Protein AF-A0A822E1D4-F1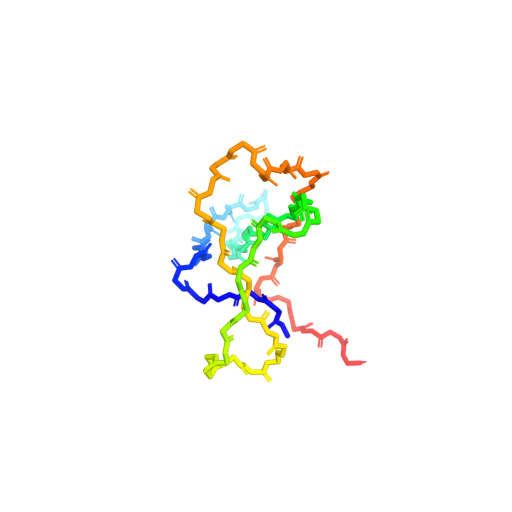 (afdb_monomer_lite)

Sequence (73 aa):
GGAHPQYTRPFYVQLPDRTNKTFRVVFMCRVQPGKFTTHRVPTSTGLIWRVVDPNAVRPYGILVKDEDTPDKI

Secondary structure (DSSP, 8-state):
----GGG--EEEEE-TTS-EEEEEEEEEEEE-TTS-EEE----SSS-EEE---GGGEEEEEEEEEESSSPP--

Foldseek 3Di:
DPDDPVPKDWDWDQDPVRDIWIKIKDWDKQFAPPQWDWDPDPDPDDIDTDGPDPVRIDTDDIDIDTPPDDDDD

pLDDT: mean 77.41, std 12.17, range [44.62, 92.19]

Organism: NCBI:txid392032

Structure (mmCIF, N/CA/C/O backbone):
data_AF-A0A822E1D4-F1
#
_entry.id   AF-A0A822E1D4-F1
#
loop_
_atom_site.group_PDB
_atom_site.id
_atom_site.type_symbol
_atom_site.label_atom_id
_atom_site.label_alt_id
_atom_site.label_comp_id
_atom_site.label_asym_id
_atom_site.label_entity_id
_atom_site.label_seq_id
_atom_site.pdbx_PDB_ins_code
_atom_site.Cartn_x
_atom_site.Cartn_y
_atom_site.Cartn_z
_atom_site.occupancy
_atom_site.B_iso_or_equiv
_atom_site.auth_seq_id
_atom_site.auth_comp_id
_atom_site.auth_asym_id
_atom_site.auth_atom_id
_atom_site.pdbx_PDB_model_num
ATOM 1 N N . GLY A 1 1 ? 9.817 1.151 1.260 1.00 46.31 1 GLY A N 1
ATOM 2 C CA . GLY A 1 1 ? 8.703 0.859 0.333 1.00 46.31 1 GLY A CA 1
ATOM 3 C C . GLY A 1 1 ? 7.527 0.337 1.132 1.00 46.31 1 GLY A C 1
ATOM 4 O O . GLY A 1 1 ? 7.678 -0.680 1.787 1.00 46.31 1 GLY A O 1
ATOM 5 N N . GLY A 1 2 ? 6.407 1.065 1.159 1.00 49.22 2 GLY A N 1
ATOM 6 C CA . GLY A 1 2 ? 5.297 0.848 2.105 1.00 49.22 2 GLY A CA 1
ATOM 7 C C . GLY A 1 2 ? 4.147 -0.042 1.616 1.00 49.22 2 GLY A C 1
ATOM 8 O O . GLY A 1 2 ? 3.064 0.027 2.184 1.00 49.22 2 GLY A O 1
ATOM 9 N N . ALA A 1 3 ? 4.339 -0.839 0.562 1.00 55.84 3 ALA A N 1
ATOM 10 C CA . ALA A 1 3 ? 3.279 -1.673 -0.000 1.00 55.84 3 ALA A CA 1
ATOM 11 C C . ALA A 1 3 ? 3.535 -3.160 0.281 1.00 55.84 3 ALA A C 1
ATOM 13 O O . ALA A 1 3 ? 4.622 -3.669 0.014 1.00 55.84 3 ALA A O 1
ATOM 14 N N . HIS A 1 4 ? 2.536 -3.855 0.825 1.00 60.81 4 HIS A N 1
ATOM 15 C CA . HIS A 1 4 ? 2.629 -5.284 1.115 1.00 60.81 4 HIS A CA 1
ATOM 16 C C . HIS A 1 4 ? 2.444 -6.113 -0.179 1.00 60.81 4 HIS A C 1
ATOM 18 O O . HIS A 1 4 ? 1.477 -5.867 -0.912 1.00 60.81 4 HIS A O 1
ATOM 24 N N . PRO A 1 5 ? 3.298 -7.120 -0.461 1.00 64.19 5 PRO A N 1
ATOM 25 C CA 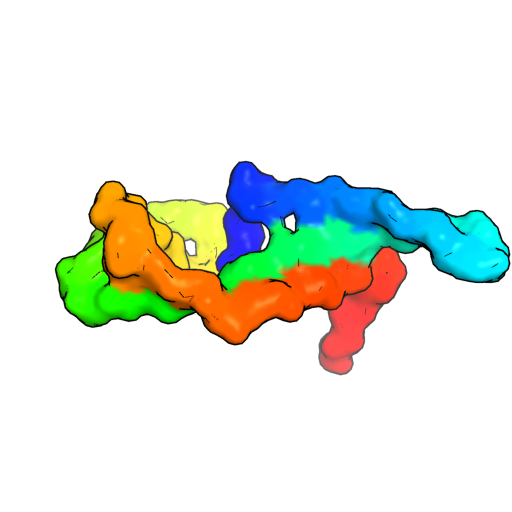. PRO A 1 5 ? 3.269 -7.879 -1.720 1.00 64.19 5 PRO A CA 1
ATOM 26 C C . PRO A 1 5 ? 1.933 -8.568 -2.017 1.00 64.19 5 PRO A C 1
ATOM 28 O O . PRO A 1 5 ? 1.535 -8.672 -3.165 1.00 64.19 5 PRO A O 1
ATOM 31 N N . GLN A 1 6 ? 1.191 -8.988 -0.989 1.00 61.94 6 GLN A N 1
ATOM 32 C CA . GLN A 1 6 ? -0.117 -9.636 -1.175 1.00 61.94 6 GLN A CA 1
ATOM 33 C C . GLN A 1 6 ? -1.189 -8.707 -1.772 1.00 61.94 6 GLN A C 1
ATOM 35 O O . GLN A 1 6 ? -2.128 -9.183 -2.401 1.00 61.94 6 GLN A O 1
ATOM 40 N N . TYR A 1 7 ? -1.066 -7.392 -1.565 1.00 64.06 7 TYR A N 1
ATOM 41 C CA 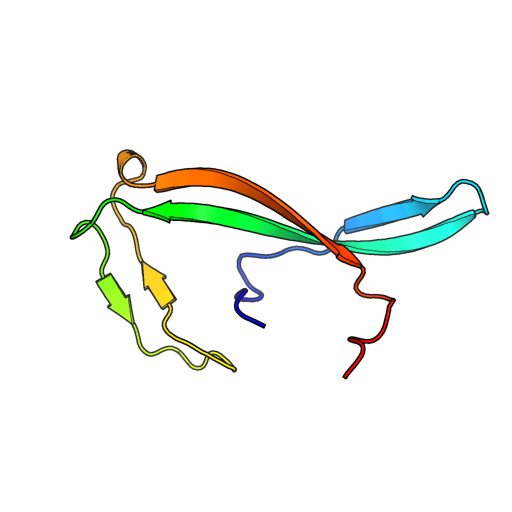. TYR A 1 7 ? -2.059 -6.402 -2.003 1.00 64.06 7 TYR A CA 1
ATOM 42 C C . TYR A 1 7 ? -1.568 -5.559 -3.182 1.00 64.06 7 TYR A C 1
ATOM 44 O O . TYR A 1 7 ? -2.201 -4.573 -3.548 1.00 64.06 7 TYR A O 1
ATOM 52 N N . THR A 1 8 ? -0.435 -5.934 -3.775 1.00 68.19 8 THR A N 1
ATOM 53 C CA . THR A 1 8 ? 0.105 -5.286 -4.969 1.00 68.19 8 THR A CA 1
ATOM 54 C C . THR A 1 8 ? 0.443 -6.344 -6.005 1.00 68.19 8 THR A C 1
ATOM 56 O O . THR A 1 8 ? 1.083 -7.341 -5.695 1.00 68.19 8 THR A O 1
ATO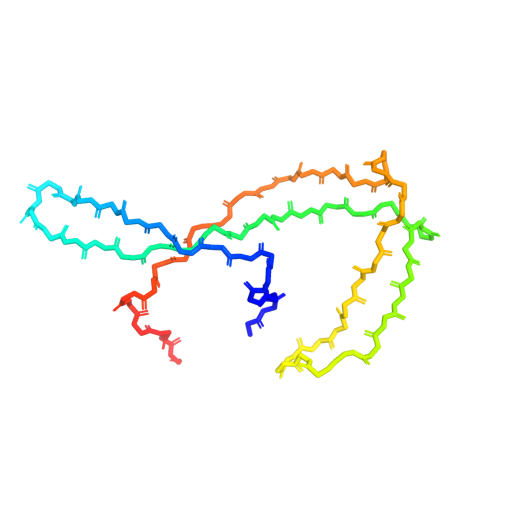M 59 N N . ARG A 1 9 ? 0.001 -6.147 -7.249 1.00 70.62 9 ARG A N 1
ATOM 60 C CA . ARG A 1 9 ? 0.307 -7.060 -8.354 1.00 70.62 9 ARG A CA 1
ATOM 61 C C . ARG A 1 9 ? 1.033 -6.285 -9.453 1.00 70.62 9 ARG A C 1
ATOM 63 O O . ARG A 1 9 ? 0.565 -5.198 -9.802 1.00 70.62 9 ARG A O 1
ATOM 70 N N . PRO A 1 10 ? 2.155 -6.802 -9.979 1.00 79.88 10 PRO A N 1
ATOM 71 C CA . PRO A 1 10 ? 2.785 -6.205 -11.142 1.00 79.88 10 PRO A CA 1
ATOM 72 C C . PRO A 1 10 ? 1.917 -6.409 -12.390 1.00 79.88 10 PRO A C 1
ATOM 74 O O . PRO A 1 10 ? 1.189 -7.400 -12.500 1.00 79.88 10 PRO A O 1
ATOM 77 N N . PHE A 1 11 ? 2.008 -5.478 -13.332 1.00 82.06 11 PHE A N 1
ATOM 78 C CA . PHE A 1 11 ? 1.395 -5.580 -14.651 1.00 82.06 11 PHE A CA 1
ATOM 79 C C . PHE A 1 11 ? 2.385 -5.157 -15.733 1.00 82.06 11 PHE A C 1
ATOM 81 O O . PHE A 1 11 ? 3.301 -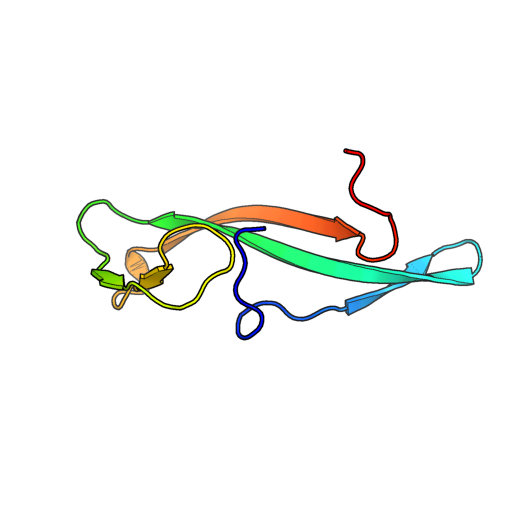4.372 -15.483 1.00 82.06 11 PHE A O 1
ATOM 88 N N . TYR A 1 12 ? 2.191 -5.703 -16.931 1.00 84.69 12 TYR A N 1
ATOM 89 C CA . TYR A 1 12 ? 3.077 -5.488 -18.066 1.00 84.69 12 TYR A CA 1
ATOM 90 C C . TYR A 1 12 ? 2.447 -4.509 -19.043 1.00 84.69 12 TYR A C 1
ATOM 92 O O . TYR A 1 12 ? 1.268 -4.635 -19.383 1.00 84.69 12 TYR A O 1
ATOM 100 N N . VAL A 1 13 ? 3.245 -3.561 -19.513 1.00 83.69 13 VAL A N 1
ATOM 101 C CA . VAL A 1 13 ? 2.867 -2.656 -20.597 1.00 83.69 13 VAL A CA 1
ATOM 102 C C . VAL A 1 13 ? 3.951 -2.723 -21.656 1.00 83.69 13 VAL A C 1
ATOM 104 O O . VAL A 1 13 ? 5.131 -2.542 -21.355 1.00 83.69 13 VAL A O 1
ATOM 107 N N . GLN A 1 14 ? 3.545 -2.980 -22.895 1.00 84.00 14 GLN A N 1
ATOM 108 C CA . GLN A 1 14 ? 4.431 -2.835 -24.038 1.00 84.00 14 GLN A CA 1
ATOM 109 C C . GLN A 1 14 ? 4.444 -1.365 -24.455 1.00 84.00 14 GLN A C 1
ATOM 111 O O . GLN A 1 14 ? 3.398 -0.785 -24.758 1.00 84.00 14 GLN A O 1
ATOM 116 N N . LEU A 1 15 ? 5.621 -0.753 -24.430 1.00 82.12 15 LEU A N 1
ATOM 117 C CA . LEU A 1 15 ? 5.818 0.623 -24.859 1.00 82.12 15 LEU A CA 1
ATOM 118 C C . LEU A 1 15 ? 5.877 0.721 -26.397 1.00 82.12 15 LEU A C 1
ATOM 120 O O . LEU A 1 15 ? 6.108 -0.284 -27.077 1.00 82.12 15 LEU A O 1
ATOM 124 N N . PRO A 1 16 ? 5.695 1.926 -26.976 1.00 83.56 16 PRO A N 1
ATOM 125 C CA . PRO A 1 16 ? 5.735 2.126 -28.429 1.00 83.56 16 PRO A CA 1
ATOM 126 C C . PRO A 1 16 ? 7.051 1.699 -29.098 1.00 83.56 16 PRO A C 1
ATOM 128 O O . PRO A 1 16 ? 7.059 1.347 -30.275 1.00 83.56 16 PRO A O 1
ATOM 131 N N . ASP A 1 17 ? 8.155 1.682 -28.350 1.00 88.25 17 ASP A N 1
ATOM 132 C CA . ASP A 1 17 ? 9.476 1.213 -28.788 1.00 88.25 17 ASP A CA 1
ATOM 133 C C . ASP A 1 17 ? 9.642 -0.321 -28.716 1.00 88.25 17 ASP A C 1
ATOM 135 O O . ASP A 1 17 ? 10.740 -0.840 -28.911 1.00 88.25 17 ASP A O 1
ATOM 139 N N . ARG A 1 18 ? 8.547 -1.055 -28.468 1.00 80.75 18 ARG A N 1
ATOM 140 C CA . ARG A 1 18 ? 8.480 -2.515 -28.278 1.00 80.75 18 ARG A CA 1
ATOM 141 C C . ARG A 1 18 ? 9.208 -3.033 -27.040 1.00 80.75 18 ARG A C 1
ATOM 143 O O . ARG A 1 18 ? 9.352 -4.250 -26.904 1.00 80.75 18 ARG A O 1
ATOM 150 N N . THR A 1 19 ? 9.618 -2.164 -26.122 1.00 83.38 19 THR A N 1
ATOM 151 C CA . THR A 1 19 ? 10.120 -2.601 -24.819 1.00 83.38 19 THR A CA 1
ATOM 152 C C . THR A 1 19 ? 8.958 -3.012 -23.918 1.00 83.38 19 THR A C 1
ATOM 154 O O . THR A 1 19 ? 7.883 -2.410 -23.937 1.00 83.38 19 THR A O 1
ATOM 157 N N . ASN A 1 20 ? 9.156 -4.073 -23.137 1.00 83.69 20 ASN A N 1
ATOM 158 C CA . ASN A 1 20 ? 8.207 -4.472 -22.105 1.00 83.69 20 ASN A CA 1
ATOM 159 C C . ASN A 1 20 ? 8.643 -3.841 -20.793 1.00 83.69 20 ASN A C 1
ATOM 161 O O . ASN A 1 20 ? 9.789 -4.028 -20.386 1.00 83.69 20 ASN A O 1
ATOM 165 N N . LYS A 1 21 ? 7.722 -3.137 -20.139 1.00 84.38 21 LYS A N 1
ATOM 166 C CA . LYS A 1 21 ? 7.935 -2.599 -18.801 1.00 84.38 21 LYS A CA 1
ATOM 167 C C . LYS A 1 21 ? 7.014 -3.238 -17.781 1.00 84.38 21 LYS A C 1
ATOM 169 O O . LYS A 1 21 ? 5.834 -3.486 -18.055 1.00 84.38 21 LYS A O 1
ATOM 174 N N . THR A 1 22 ? 7.563 -3.465 -16.599 1.00 86.31 22 THR A N 1
ATOM 175 C CA . THR A 1 22 ? 6.861 -3.963 -15.426 1.00 86.31 22 THR A CA 1
ATOM 176 C C . THR A 1 22 ? 6.525 -2.794 -14.523 1.00 86.31 22 THR A C 1
ATOM 178 O O . THR A 1 22 ? 7.391 -2.060 -14.052 1.00 86.31 22 THR A O 1
ATOM 181 N N . PHE A 1 23 ? 5.240 -2.642 -14.242 1.00 84.25 23 PHE A N 1
ATOM 182 C CA . PHE A 1 23 ? 4.748 -1.605 -13.357 1.00 84.25 23 PHE A CA 1
ATOM 183 C C . PHE A 1 23 ? 4.027 -2.206 -12.162 1.00 84.25 23 PHE A C 1
ATOM 185 O O . PHE A 1 23 ? 3.410 -3.267 -12.253 1.00 84.25 23 PHE A O 1
ATOM 192 N N . ARG A 1 24 ? 4.038 -1.490 -11.041 1.00 83.69 24 ARG A N 1
ATOM 193 C CA . ARG A 1 24 ? 3.222 -1.792 -9.865 1.00 83.69 24 ARG A CA 1
ATOM 194 C C . ARG A 1 24 ? 2.286 -0.634 -9.570 1.00 83.69 24 ARG A C 1
ATOM 196 O O . ARG A 1 24 ? 2.715 0.511 -9.442 1.00 83.69 24 ARG A O 1
ATOM 203 N N . VAL A 1 25 ? 1.003 -0.947 -9.413 1.00 81.44 25 VAL A N 1
ATOM 204 C CA . VAL A 1 25 ? 0.013 0.023 -8.938 1.00 81.44 25 VAL A CA 1
ATOM 205 C C . VAL A 1 25 ? 0.085 0.118 -7.418 1.00 81.44 25 VAL A C 1
ATOM 207 O O . VAL A 1 25 ? 0.028 -0.896 -6.720 1.00 81.44 25 VAL A O 1
ATOM 210 N N . VAL A 1 26 ? 0.162 1.342 -6.905 1.00 79.38 26 VAL A N 1
ATOM 211 C CA . VAL A 1 26 ? 0.035 1.649 -5.481 1.00 79.38 26 VAL A CA 1
ATOM 212 C C . VAL A 1 26 ? -1.150 2.590 -5.302 1.00 79.38 26 VAL A C 1
ATOM 214 O O . VAL A 1 26 ? -1.114 3.751 -5.712 1.00 79.38 26 VAL A O 1
ATOM 217 N N . PHE A 1 27 ? -2.214 2.083 -4.681 1.00 79.25 27 PHE A N 1
ATOM 218 C CA . PHE A 1 27 ? -3.373 2.895 -4.326 1.00 79.25 27 PHE A CA 1
ATOM 219 C C . PHE A 1 27 ? -3.070 3.719 -3.082 1.00 79.25 27 PHE A C 1
ATOM 221 O O . PHE A 1 27 ? -2.680 3.186 -2.042 1.00 79.25 27 PHE A O 1
ATOM 228 N N . MET A 1 28 ? -3.286 5.023 -3.188 1.00 81.69 28 MET A N 1
ATOM 229 C CA . MET A 1 28 ? -3.232 5.921 -2.049 1.00 81.69 28 MET A CA 1
ATOM 230 C C . MET A 1 28 ? -4.651 6.123 -1.522 1.00 81.69 28 MET A C 1
ATOM 232 O O . MET A 1 28 ? -5.546 6.576 -2.244 1.00 81.69 28 MET A O 1
ATOM 236 N N . CYS A 1 29 ? -4.855 5.787 -0.251 1.00 86.69 29 CYS A N 1
ATOM 237 C CA . CYS A 1 29 ? -6.157 5.838 0.404 1.00 86.69 29 CYS A CA 1
ATOM 238 C C . CYS A 1 29 ? -6.118 6.749 1.632 1.00 86.69 29 CYS A C 1
ATOM 240 O O . CYS A 1 29 ? -5.144 6.753 2.384 1.00 86.69 29 CYS A O 1
ATOM 242 N N . ARG A 1 30 ? -7.202 7.494 1.861 1.00 88.00 30 ARG A N 1
ATOM 243 C CA . ARG A 1 30 ? -7.489 8.130 3.149 1.00 88.00 30 ARG A CA 1
ATOM 244 C C . ARG A 1 30 ? -8.359 7.182 3.957 1.00 88.00 30 ARG A C 1
ATOM 246 O O . ARG A 1 30 ? -9.326 6.632 3.432 1.00 88.00 30 ARG A O 1
ATOM 253 N N . VAL A 1 31 ? -8.008 7.011 5.224 1.00 88.62 31 VAL A N 1
ATOM 254 C CA . VAL A 1 31 ? -8.771 6.205 6.176 1.00 88.62 31 VAL A CA 1
ATOM 255 C C . VAL A 1 31 ? -9.374 7.139 7.217 1.00 88.62 31 VAL A C 1
ATOM 257 O O . VAL A 1 31 ? -8.686 8.033 7.712 1.00 88.62 31 VAL A O 1
ATOM 260 N N . GLN A 1 32 ? -10.656 6.958 7.538 1.00 92.19 32 GLN A N 1
ATOM 261 C CA . GLN A 1 32 ? -11.321 7.737 8.580 1.00 92.19 32 GLN A CA 1
ATOM 262 C C . GLN A 1 32 ? -10.602 7.550 9.934 1.00 92.19 32 GLN A C 1
ATOM 264 O O . GLN A 1 32 ? -10.334 6.411 10.334 1.00 92.19 32 GLN A O 1
ATOM 269 N N . PRO A 1 33 ? -10.310 8.637 10.676 1.00 88.81 33 PRO A N 1
ATOM 270 C CA . PRO A 1 33 ? -9.686 8.543 11.993 1.00 88.81 33 PRO A CA 1
ATOM 271 C C . PRO A 1 33 ? -10.468 7.632 12.948 1.00 88.81 33 PRO A C 1
ATOM 273 O O . PRO A 1 33 ? -11.696 7.678 12.998 1.00 88.81 33 PRO A O 1
ATOM 276 N N . GLY A 1 34 ? -9.756 6.781 13.693 1.00 88.88 34 GLY A N 1
ATOM 277 C CA . GLY A 1 34 ? -10.353 5.846 14.656 1.00 88.88 34 GLY A CA 1
ATOM 278 C C . GLY A 1 34 ? -11.073 4.636 14.043 1.00 88.88 34 GLY A C 1
ATOM 279 O O . GLY A 1 34 ? -11.549 3.780 14.782 1.00 88.88 34 GLY A O 1
ATOM 280 N N . LYS A 1 35 ? -11.141 4.520 12.709 1.00 91.06 35 LYS A N 1
ATOM 281 C CA . LYS A 1 35 ? -11.757 3.384 11.998 1.00 91.06 35 LYS A CA 1
ATOM 282 C C . LYS A 1 35 ? -10.719 2.405 11.4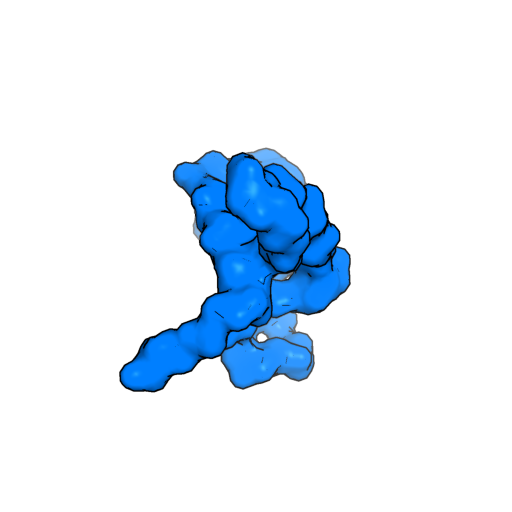37 1.00 91.06 35 LYS A C 1
ATOM 284 O O . LYS A 1 35 ? -10.897 1.848 10.359 1.00 91.06 35 LYS A O 1
ATOM 289 N N . PHE A 1 36 ? -9.626 2.190 12.163 1.00 89.44 36 PHE A N 1
ATOM 290 C CA . PHE A 1 36 ? -8.586 1.230 11.801 1.00 89.44 36 PHE A CA 1
ATOM 291 C C . PHE A 1 36 ? -7.959 0.599 13.045 1.00 89.44 36 PHE A C 1
ATOM 293 O O . PHE A 1 36 ? -7.943 1.202 14.116 1.00 89.44 36 PHE A O 1
ATOM 300 N N . THR A 1 37 ? -7.401 -0.599 12.892 1.00 85.12 37 THR A N 1
ATOM 301 C CA . THR A 1 37 ? -6.506 -1.223 13.874 1.00 85.12 37 THR A CA 1
ATOM 302 C C . THR A 1 37 ? -5.090 -1.271 13.315 1.00 85.12 37 THR A C 1
ATOM 304 O O . THR A 1 37 ? -4.890 -1.387 12.105 1.00 85.12 37 THR A O 1
ATOM 307 N N . THR A 1 38 ? -4.083 -1.167 14.179 1.00 81.44 38 THR A N 1
ATOM 308 C CA . THR A 1 38 ? -2.676 -1.276 13.777 1.00 81.44 38 THR A CA 1
ATOM 309 C C . THR A 1 38 ? -2.136 -2.651 14.143 1.00 81.44 38 THR A C 1
ATOM 311 O O . THR A 1 38 ? -2.392 -3.170 15.228 1.00 81.44 38 THR A O 1
ATOM 314 N N . HIS A 1 39 ? -1.383 -3.260 13.229 1.00 71.69 39 HIS A N 1
ATOM 315 C CA . HIS A 1 39 ? -0.719 -4.538 13.465 1.00 71.69 39 HIS A CA 1
ATOM 316 C C . HIS A 1 39 ? 0.777 -4.402 13.176 1.00 71.69 39 HIS A C 1
ATOM 318 O O . HIS A 1 39 ? 1.176 -3.850 12.146 1.00 71.69 39 HIS A O 1
ATOM 324 N N . ARG A 1 40 ? 1.611 -4.932 14.078 1.00 61.66 40 ARG A N 1
ATOM 325 C CA . ARG A 1 40 ? 3.040 -5.132 13.818 1.00 61.66 40 ARG A CA 1
ATOM 326 C C . ARG A 1 40 ? 3.199 -6.434 13.040 1.00 61.66 40 ARG A C 1
ATOM 328 O O . ARG A 1 40 ? 3.211 -7.514 13.616 1.00 61.66 40 ARG A O 1
ATOM 335 N N . VAL A 1 41 ? 3.251 -6.315 11.724 1.00 62.75 41 VAL A N 1
ATOM 336 C CA . VAL A 1 41 ? 3.601 -7.401 10.797 1.00 62.75 41 VAL A CA 1
ATOM 337 C C . VAL A 1 41 ? 5.049 -7.156 10.354 1.00 62.75 41 VAL A C 1
ATOM 339 O O . VAL A 1 41 ? 5.468 -5.995 10.375 1.00 62.75 41 VAL A O 1
ATOM 342 N N . PRO A 1 42 ? 5.830 -8.182 9.966 1.00 58.09 42 PRO A N 1
ATOM 343 C CA . PRO A 1 42 ? 7.150 -7.993 9.363 1.00 58.09 42 PRO A CA 1
ATOM 344 C C . PRO A 1 42 ? 7.038 -7.281 8.005 1.00 58.09 42 PRO A C 1
ATOM 346 O O . PRO A 1 42 ? 7.108 -7.883 6.939 1.00 58.09 42 PRO A O 1
ATOM 349 N N . THR A 1 43 ? 6.833 -5.969 8.042 1.00 58.03 43 THR A N 1
ATOM 350 C CA . THR A 1 43 ? 7.039 -5.081 6.903 1.00 58.03 43 THR A CA 1
ATOM 351 C C . THR A 1 43 ? 8.455 -4.549 6.970 1.00 58.03 43 THR A C 1
ATOM 353 O O . THR A 1 43 ? 8.915 -4.178 8.048 1.00 58.03 43 THR A O 1
ATOM 356 N N . SER A 1 44 ? 9.118 -4.432 5.822 1.00 57.97 44 SER A N 1
ATOM 357 C CA . SER A 1 44 ? 10.452 -3.831 5.724 1.00 57.97 44 SER A CA 1
ATOM 358 C C . SER A 1 44 ? 10.511 -2.402 6.285 1.00 57.97 44 SER A C 1
ATOM 360 O O . SER A 1 44 ? 11.574 -1.966 6.705 1.00 57.97 44 SER A O 1
ATOM 362 N N . THR A 1 45 ? 9.381 -1.679 6.311 1.00 60.88 45 THR A N 1
ATOM 363 C CA . THR A 1 45 ? 9.232 -0.343 6.916 1.00 60.88 45 THR A CA 1
ATOM 364 C C . THR A 1 45 ? 7.764 -0.064 7.283 1.00 60.88 45 THR A C 1
ATOM 366 O O . THR A 1 45 ? 6.912 -0.169 6.401 1.00 60.88 45 THR A O 1
ATOM 369 N N . GLY A 1 46 ? 7.481 0.393 8.513 1.00 65.31 46 GLY A N 1
ATOM 370 C CA . GLY A 1 46 ? 6.189 0.994 8.900 1.00 65.31 46 GLY A CA 1
ATOM 371 C C . GLY A 1 46 ? 5.230 0.117 9.726 1.00 65.31 46 GLY A C 1
ATOM 372 O O . GLY A 1 46 ? 5.625 -0.885 10.314 1.00 65.31 46 GLY A O 1
ATOM 373 N N . LEU A 1 47 ? 3.963 0.549 9.809 1.00 66.81 47 LEU A N 1
ATOM 374 C CA . LEU A 1 47 ? 2.840 -0.170 10.433 1.00 66.81 47 LEU A CA 1
ATOM 375 C C . LEU A 1 47 ? 1.800 -0.513 9.363 1.00 66.81 47 LEU A C 1
ATOM 377 O O . LEU A 1 47 ? 1.519 0.315 8.499 1.00 66.81 47 LEU A O 1
ATOM 381 N N . ILE A 1 48 ? 1.174 -1.689 9.461 1.00 76.31 48 ILE A N 1
ATOM 382 C CA . ILE A 1 48 ? 0.008 -2.020 8.633 1.00 76.31 48 ILE A CA 1
ATOM 383 C C . ILE A 1 48 ? -1.256 -1.584 9.367 1.00 76.31 48 ILE A C 1
ATOM 385 O O . ILE A 1 48 ? -1.458 -1.922 10.538 1.00 76.31 48 ILE A O 1
ATOM 389 N N . TRP A 1 49 ? -2.117 -0.852 8.664 1.00 82.44 49 TRP A N 1
ATOM 390 C CA . TRP A 1 49 ? -3.460 -0.523 9.129 1.00 82.44 49 TRP A CA 1
ATOM 391 C C . TRP A 1 49 ? -4.450 -1.524 8.550 1.00 82.44 49 TRP A C 1
ATOM 393 O O . TRP A 1 49 ? -4.463 -1.769 7.344 1.00 82.44 49 TRP A O 1
ATOM 403 N N . ARG A 1 50 ? -5.293 -2.093 9.407 1.00 84.69 50 ARG A N 1
ATOM 404 C CA . ARG A 1 50 ? -6.421 -2.922 8.999 1.00 84.69 50 ARG A CA 1
ATOM 405 C C . ARG A 1 50 ? -7.702 -2.128 9.181 1.00 84.69 50 ARG A C 1
ATOM 407 O O . ARG A 1 50 ? -7.954 -1.574 10.248 1.00 84.69 50 ARG A O 1
ATOM 414 N N . VAL A 1 51 ? -8.513 -2.097 8.134 1.00 86.62 51 VAL A N 1
ATOM 415 C CA . VAL A 1 51 ? -9.823 -1.447 8.130 1.00 86.62 51 VAL A CA 1
ATOM 416 C C . VAL A 1 51 ? -10.868 -2.526 7.885 1.00 86.62 51 VAL A C 1
ATOM 418 O O . VAL A 1 51 ? -10.729 -3.312 6.952 1.00 86.62 51 VAL A O 1
ATOM 421 N N . VAL A 1 52 ? -11.873 -2.602 8.758 1.00 87.38 52 VAL A N 1
ATOM 422 C CA . VAL A 1 52 ? -12.971 -3.581 8.651 1.00 87.38 52 VAL A CA 1
ATOM 423 C C . VAL A 1 52 ? -14.172 -2.977 7.921 1.00 87.38 52 VAL A C 1
ATOM 425 O O . VAL A 1 52 ? -14.836 -3.673 7.162 1.00 87.38 52 VAL A O 1
ATOM 428 N N . ASP A 1 53 ? -14.431 -1.682 8.127 1.00 87.75 53 ASP A N 1
ATOM 429 C CA . ASP A 1 53 ? -15.533 -0.961 7.490 1.00 87.75 53 ASP A CA 1
ATOM 430 C C . ASP A 1 53 ? -15.103 -0.411 6.115 1.00 87.75 53 ASP A C 1
ATOM 432 O O . ASP A 1 53 ? -14.288 0.517 6.061 1.00 87.75 53 ASP A O 1
ATOM 436 N N . PRO A 1 54 ? -15.640 -0.924 4.993 1.00 85.62 54 PRO A N 1
ATOM 437 C CA . PRO A 1 54 ? -15.273 -0.450 3.660 1.00 85.62 54 PRO A CA 1
ATOM 438 C C . PRO A 1 54 ? -15.642 1.022 3.425 1.00 85.62 54 PRO A C 1
ATOM 440 O O . PRO A 1 54 ? -15.010 1.688 2.605 1.00 85.62 54 PRO A O 1
ATOM 443 N N . ASN A 1 55 ? -16.611 1.572 4.164 1.00 90.62 55 ASN A N 1
ATOM 444 C CA . ASN A 1 55 ? -16.998 2.978 4.036 1.00 90.62 55 ASN A CA 1
ATOM 445 C C . ASN A 1 55 ? -15.985 3.937 4.669 1.00 90.62 55 ASN A C 1
ATOM 447 O O . ASN A 1 55 ? -15.983 5.123 4.336 1.00 90.62 55 ASN A O 1
ATOM 451 N N . ALA A 1 56 ? -15.103 3.431 5.535 1.00 91.56 56 ALA A N 1
ATOM 452 C CA . ALA A 1 56 ? -14.052 4.213 6.174 1.00 91.56 56 ALA A CA 1
ATOM 453 C C . ALA A 1 56 ? -12.847 4.477 5.253 1.00 91.56 56 ALA A C 1
ATOM 455 O O . ALA A 1 56 ? -11.945 5.219 5.645 1.00 91.56 56 ALA A O 1
ATOM 456 N N . VAL A 1 57 ? -12.812 3.890 4.048 1.00 90.88 57 VAL A N 1
ATOM 457 C CA . VAL A 1 57 ? -11.725 4.060 3.074 1.00 90.88 57 VAL A CA 1
ATOM 458 C C . VAL A 1 57 ? -12.198 4.897 1.889 1.00 90.88 57 VAL A C 1
ATOM 460 O O . VAL A 1 57 ? -13.242 4.642 1.283 1.00 90.88 57 VAL A O 1
ATOM 463 N N . ARG A 1 58 ? -11.401 5.903 1.524 1.00 90.12 58 ARG A N 1
ATOM 464 C CA . ARG A 1 58 ? -11.593 6.697 0.306 1.00 90.12 58 ARG A CA 1
ATOM 465 C C . ARG A 1 58 ? -10.299 6.706 -0.514 1.00 90.12 58 ARG A C 1
ATOM 467 O O . ARG A 1 58 ? -9.297 7.237 -0.024 1.00 90.12 58 ARG A O 1
ATOM 474 N N . PRO A 1 59 ? -10.280 6.132 -1.730 1.00 85.88 59 PRO A N 1
ATOM 475 C CA . PRO A 1 59 ? -9.134 6.276 -2.619 1.00 85.88 59 PRO A CA 1
ATOM 476 C C . PRO A 1 59 ? -8.995 7.748 -3.020 1.00 85.88 59 PRO A C 1
ATOM 478 O O . PRO A 1 59 ? -9.995 8.418 -3.269 1.00 85.88 59 PRO A O 1
ATOM 481 N N . TYR A 1 60 ? -7.767 8.263 -3.054 1.00 85.88 60 TYR A N 1
ATOM 482 C CA . TYR A 1 60 ? -7.503 9.651 -3.457 1.00 85.88 60 TYR A CA 1
ATOM 483 C C . TYR A 1 60 ? -6.424 9.785 -4.530 1.00 85.88 60 TYR A C 1
ATOM 485 O O . TYR A 1 60 ? -6.234 10.874 -5.064 1.00 85.88 60 TYR A O 1
ATOM 493 N N . GLY A 1 61 ? -5.715 8.704 -4.852 1.00 83.00 61 GLY A N 1
ATOM 494 C CA . GLY A 1 61 ? -4.689 8.726 -5.881 1.00 83.00 61 GLY A CA 1
ATOM 495 C C . GLY A 1 61 ? -4.206 7.335 -6.252 1.00 83.00 61 GLY A C 1
ATOM 496 O O . GLY A 1 61 ? -4.375 6.369 -5.503 1.00 83.00 61 GLY A O 1
ATOM 497 N N . ILE A 1 62 ? -3.592 7.257 -7.426 1.00 83.00 62 ILE A N 1
ATOM 498 C CA . ILE A 1 62 ? -2.933 6.062 -7.935 1.00 83.00 62 ILE A CA 1
ATOM 499 C C . ILE A 1 62 ? -1.506 6.466 -8.283 1.00 83.00 62 ILE A C 1
ATOM 501 O O . ILE A 1 62 ? -1.298 7.377 -9.082 1.00 83.00 62 ILE A O 1
ATOM 505 N N . LEU A 1 63 ? -0.532 5.796 -7.678 1.00 80.06 63 LEU A N 1
ATOM 506 C CA . LEU A 1 63 ? 0.860 5.873 -8.100 1.00 80.06 63 LEU A CA 1
ATOM 507 C C . LEU A 1 63 ? 1.183 4.639 -8.933 1.00 80.06 63 LEU A C 1
ATOM 509 O O . LEU A 1 63 ? 0.765 3.526 -8.606 1.00 80.06 63 LEU A O 1
ATOM 513 N N . VAL A 1 64 ? 1.950 4.843 -9.996 1.00 81.81 64 VAL A N 1
ATOM 514 C CA . VAL A 1 64 ? 2.468 3.767 -10.836 1.00 81.81 64 VAL A CA 1
ATOM 515 C C . VAL A 1 64 ? 3.977 3.751 -10.651 1.00 81.81 64 VAL A C 1
ATOM 517 O O . VAL A 1 64 ? 4.653 4.714 -11.008 1.00 81.81 64 VAL A O 1
ATOM 520 N N . LYS A 1 65 ? 4.497 2.686 -10.038 1.00 81.12 65 LYS A N 1
ATOM 521 C CA . LYS A 1 65 ? 5.938 2.476 -9.889 1.00 81.12 65 LYS A CA 1
ATOM 522 C C . LYS A 1 65 ? 6.446 1.689 -11.092 1.00 81.12 65 LYS A C 1
ATOM 524 O O . LYS A 1 65 ? 5.921 0.615 -11.362 1.00 81.12 65 LYS A O 1
ATOM 529 N N . ASP A 1 66 ? 7.441 2.228 -11.788 1.00 85.31 66 ASP A N 1
ATOM 530 C CA . ASP A 1 66 ? 8.268 1.481 -12.740 1.00 85.31 66 ASP A CA 1
ATOM 531 C C . ASP A 1 66 ? 9.213 0.581 -11.929 1.00 85.31 66 ASP A C 1
ATOM 533 O O . ASP A 1 66 ? 9.979 1.076 -11.102 1.00 85.31 66 ASP A O 1
ATOM 537 N N . GLU A 1 67 ? 9.083 -0.735 -12.085 1.00 83.75 67 GLU A N 1
ATOM 538 C CA . GLU A 1 67 ? 9.884 -1.719 -11.344 1.00 83.75 67 GLU A CA 1
ATOM 539 C C . GLU A 1 67 ? 11.232 -1.997 -12.026 1.00 83.75 67 GLU A C 1
ATOM 541 O O . GLU A 1 67 ? 12.130 -2.545 -11.390 1.00 83.75 67 GLU A O 1
ATOM 546 N N . ASP A 1 68 ? 11.394 -1.592 -13.288 1.00 81.25 68 ASP A N 1
ATOM 547 C CA . ASP A 1 68 ? 12.603 -1.830 -14.080 1.00 81.25 68 ASP A CA 1
ATOM 548 C C . ASP A 1 68 ? 13.605 -0.664 -13.963 1.00 81.25 68 ASP A C 1
ATOM 550 O O . ASP A 1 68 ? 14.766 -0.785 -14.358 1.00 81.25 68 ASP A O 1
ATOM 554 N N . THR A 1 69 ? 13.181 0.473 -13.399 1.00 77.06 69 THR A N 1
ATOM 555 C CA . THR A 1 69 ? 14.056 1.614 -13.102 1.00 77.06 69 THR A CA 1
ATOM 556 C C . THR A 1 69 ? 14.583 1.515 -11.664 1.00 77.06 69 THR A C 1
ATOM 558 O O . THR A 1 69 ? 13.779 1.537 -10.730 1.00 77.06 69 THR A O 1
ATOM 561 N N . PRO A 1 70 ? 15.912 1.445 -11.445 1.00 67.94 70 PRO A N 1
ATOM 562 C CA . PRO A 1 70 ? 16.463 1.419 -10.097 1.00 67.94 70 PRO A CA 1
ATOM 563 C C . PRO A 1 70 ? 16.079 2.688 -9.330 1.00 67.94 70 PRO A C 1
ATOM 565 O O . PRO A 1 70 ? 16.129 3.793 -9.880 1.00 67.94 70 PRO A O 1
ATOM 568 N N . ASP A 1 71 ? 15.714 2.528 -8.054 1.00 62.59 71 ASP A N 1
ATOM 569 C CA . ASP A 1 71 ? 15.455 3.656 -7.161 1.00 62.59 71 ASP A CA 1
ATOM 570 C C . ASP A 1 71 ? 16.723 4.538 -7.139 1.00 62.59 71 ASP A C 1
ATOM 572 O O . ASP A 1 71 ? 17.807 4.074 -6.779 1.00 62.59 71 ASP A O 1
ATOM 576 N N . LYS A 1 72 ? 16.611 5.798 -7.582 1.00 52.38 72 LYS A N 1
ATOM 577 C CA . LYS A 1 72 ? 17.710 6.766 -7.465 1.00 52.38 72 LYS A CA 1
ATOM 578 C C . LYS A 1 72 ? 17.903 7.052 -5.975 1.00 52.38 72 LYS A C 1
ATOM 580 O O . LYS A 1 72 ? 16.996 7.602 -5.353 1.00 52.38 72 LYS A O 1
ATOM 585 N N . ILE A 1 73 ? 19.033 6.601 -5.432 1.00 44.62 73 ILE A N 1
ATOM 586 C CA . ILE A 1 73 ? 19.484 6.887 -4.061 1.00 44.62 73 ILE A CA 1
ATOM 587 C C . ILE A 1 73 ? 19.806 8.376 -3.948 1.00 44.62 73 ILE A C 1
ATOM 589 O O . ILE A 1 73 ? 20.457 8.896 -4.885 1.00 44.62 73 ILE A O 1
#

Radius of gyration: 15.29 Å; chains: 1; bounding box: 36×19×43 Å